Protein AF-A0AB74C1R8-F1 (afdb_monomer)

pLDDT: mean 92.1, std 6.88, range [55.34, 98.06]

Solvent-accessible surface area (backbone atoms only — not comparable to full-atom values): 9144 Å² total; per-residue (Å²): 108,68,69,60,53,52,50,53,51,51,53,53,72,72,38,53,78,68,51,37,48,52,53,51,51,53,53,52,53,50,47,66,75,67,50,49,76,67,50,53,52,49,50,62,60,43,54,62,52,47,56,56,51,49,45,51,34,49,76,71,40,47,28,45,52,37,56,71,45,94,60,66,48,74,47,86,89,55,44,71,63,52,51,49,40,30,76,72,59,41,31,41,71,81,48,96,63,21,34,36,54,41,76,51,14,49,51,51,42,32,72,67,41,48,54,49,46,48,46,46,54,74,57,47,39,48,21,60,70,29,44,66,58,48,37,61,77,54,71,65,59,83,79,86,49,80,61,59,48,33,51,26,69,54,65,75,43,80,60,43,98,86,112

Radius of gyration: 19.89 Å; Cα contacts (8 Å, |Δi|>4): 136; chains: 1; bounding box: 48×43×55 Å

Nearest PDB structures (foldseek):
  6inw-assembly1_A  TM=9.438E-01  e=1.416E-11  Aspergillus flavus NRRL3357
  6ix3-assembly1_B-2  TM=9.450E-01  e=3.621E-11  Aspergillus flavus NRRL3357
  6ix3-assembly1_A  TM=9.435E-01  e=7.323E-11  Aspergillus flavus NRRL3357
  6ix7-assembly1_A  TM=9.437E-01  e=1.317E-10  Aspergillus flavus NRRL3357
  5w7r-assembly1_A-2  TM=7.983E-01  e=9.043E-05  Penicillium oxalicum

Organism: Aspergillus flavus (NCBI:txid5059)

Sequence (163 aa):
MESIIAQAQSLAGEADGADQAKIRDALRQLLLELEMPKDMLMGIFNGHLQIAAVRLGIESGLFRSLSQSETPLQVDQIAQKIRYLASDGLITEADHGKFTANRATHTLASQMAEAFICHAFDNCGPAIQEFPSFFAETHYQEITSNTNTPFQEAFSTDLTCFA

Structure (mmCIF, N/CA/C/O backbone):
data_AF-A0AB74C1R8-F1
#
_entry.id   AF-A0AB74C1R8-F1
#
loop_
_atom_site.group_PDB
_atom_site.id
_atom_site.type_symbol
_atom_site.label_atom_id
_atom_site.label_alt_id
_atom_site.label_comp_id
_atom_site.label_asym_id
_atom_site.label_entity_id
_atom_site.label_seq_id
_atom_site.pdbx_PDB_ins_code
_atom_site.Cartn_x
_atom_site.Cartn_y
_atom_site.Cartn_z
_atom_site.occupancy
_atom_site.B_iso_or_equiv
_atom_site.auth_seq_id
_atom_site.auth_comp_id
_atom_site.auth_asym_id
_atom_site.auth_atom_id
_atom_site.pdbx_PDB_model_num
ATOM 1 N N . MET A 1 1 ? 2.416 6.722 28.476 1.00 83.44 1 MET A N 1
ATOM 2 C CA . MET A 1 1 ? 2.155 6.356 27.069 1.00 83.44 1 MET A CA 1
ATOM 3 C C . MET A 1 1 ? 0.837 6.944 26.588 1.00 83.44 1 MET A C 1
ATOM 5 O O . MET A 1 1 ? 0.862 7.756 25.677 1.00 83.44 1 MET A O 1
ATOM 9 N N . GLU A 1 2 ? -0.283 6.657 27.258 1.00 89.75 2 GLU A N 1
ATOM 10 C CA . GLU A 1 2 ? -1.606 7.203 26.894 1.00 89.75 2 GLU A CA 1
ATOM 11 C C . GLU A 1 2 ? -1.648 8.735 26.785 1.00 89.75 2 GLU A C 1
ATOM 13 O O . GLU A 1 2 ? -2.206 9.258 25.831 1.00 89.75 2 GLU A O 1
ATOM 18 N N . SER A 1 3 ? -0.976 9.458 27.691 1.00 94.38 3 SER A N 1
ATOM 19 C CA . SER A 1 3 ? -0.881 10.927 27.620 1.00 94.38 3 SER A CA 1
ATOM 20 C C . SER A 1 3 ? -0.217 11.436 26.329 1.00 94.38 3 SER A C 1
ATOM 22 O O . SER A 1 3 ? -0.664 12.428 25.765 1.00 94.38 3 SER A O 1
ATOM 24 N N . ILE A 1 4 ? 0.805 10.738 25.816 1.00 91.38 4 ILE A N 1
ATOM 25 C CA . ILE A 1 4 ? 1.489 11.117 24.567 1.00 91.38 4 ILE A CA 1
ATOM 26 C C . ILE A 1 4 ? 0.573 10.852 23.367 1.00 91.38 4 ILE A C 1
ATOM 28 O O . ILE A 1 4 ? 0.453 11.698 22.485 1.00 91.38 4 ILE A O 1
ATOM 32 N N . ILE A 1 5 ? -0.115 9.705 23.362 1.00 91.25 5 ILE A N 1
ATOM 33 C CA . ILE A 1 5 ? -1.073 9.344 22.308 1.00 91.25 5 ILE A CA 1
ATOM 34 C C . ILE A 1 5 ? -2.221 10.360 22.262 1.00 91.25 5 ILE A C 1
ATOM 36 O O . ILE A 1 5 ? -2.539 10.868 21.190 1.00 91.25 5 ILE A O 1
ATOM 40 N N . ALA A 1 6 ? -2.797 10.704 23.416 1.00 92.62 6 ALA A N 1
ATOM 41 C CA . ALA A 1 6 ? -3.882 11.676 23.510 1.00 92.62 6 ALA A CA 1
ATOM 42 C C . ALA A 1 6 ? -3.454 13.069 23.018 1.00 92.62 6 ALA A C 1
ATOM 44 O O . ALA A 1 6 ? -4.192 13.718 22.280 1.00 92.62 6 ALA A O 1
ATOM 45 N N . GLN A 1 7 ? -2.240 13.510 23.363 1.00 92.50 7 GLN A N 1
ATOM 46 C CA . GLN A 1 7 ? -1.695 14.780 22.874 1.00 92.50 7 GLN A CA 1
ATOM 47 C C . GLN A 1 7 ? -1.499 14.772 21.354 1.00 92.50 7 GLN A C 1
ATOM 49 O O . GLN A 1 7 ? -1.919 15.712 20.682 1.00 92.50 7 GLN A O 1
ATOM 54 N N . ALA A 1 8 ? -0.925 13.703 20.795 1.00 90.81 8 ALA A N 1
ATOM 55 C CA . ALA A 1 8 ? -0.747 13.573 19.349 1.00 90.81 8 ALA A CA 1
ATOM 56 C C . ALA A 1 8 ? -2.091 13.565 18.600 1.00 90.81 8 ALA A C 1
ATOM 58 O O . ALA A 1 8 ? -2.223 14.203 17.557 1.00 90.81 8 ALA A O 1
ATOM 59 N N . GLN A 1 9 ? -3.104 12.886 19.149 1.00 91.25 9 GLN A N 1
ATOM 60 C CA . GLN A 1 9 ? -4.462 12.875 18.599 1.00 91.25 9 GLN A CA 1
ATOM 61 C C . GLN A 1 9 ? -5.117 14.260 18.649 1.00 91.25 9 GLN A C 1
ATOM 63 O O . GLN A 1 9 ? -5.721 14.669 17.659 1.00 91.25 9 GLN A O 1
ATOM 68 N N . SER A 1 10 ? -4.966 14.993 19.757 1.00 93.12 10 SER A N 1
ATOM 69 C CA . SER A 1 10 ? -5.485 16.361 19.899 1.00 93.12 10 SER A CA 1
ATOM 70 C C . SER A 1 10 ? -4.858 17.301 18.869 1.00 93.12 10 SER A C 1
ATOM 72 O O . SER A 1 10 ? -5.576 17.968 18.131 1.00 93.12 10 SER A O 1
ATOM 74 N N . LEU A 1 11 ? -3.525 17.286 18.752 1.00 92.75 11 LEU A N 1
ATOM 75 C CA . LEU A 1 11 ? -2.794 18.103 17.779 1.00 92.75 11 LEU A CA 1
ATOM 76 C C . LEU A 1 11 ? -3.209 17.781 16.340 1.00 92.75 11 LEU A C 1
ATOM 78 O O . LEU A 1 11 ? -3.409 18.685 15.536 1.00 92.75 11 LEU A O 1
ATOM 82 N N . ALA A 1 12 ? -3.381 16.498 16.009 1.00 90.69 12 ALA A N 1
ATOM 83 C CA . ALA A 1 12 ? -3.825 16.090 14.680 1.00 90.69 12 ALA A CA 1
ATOM 84 C C . ALA A 1 12 ? -5.275 16.511 14.373 1.00 90.69 12 ALA A C 1
ATOM 86 O O . ALA A 1 12 ? -5.593 16.770 13.213 1.00 90.69 12 ALA A O 1
ATOM 87 N N . GLY A 1 13 ? -6.145 16.567 15.388 1.00 89.94 13 GLY A N 1
ATOM 88 C CA . GLY A 1 13 ? -7.544 16.981 15.248 1.00 89.94 13 GLY A CA 1
ATOM 89 C C . GLY A 1 13 ? -7.728 18.481 15.004 1.00 89.94 13 GLY A C 1
ATOM 90 O O . GLY A 1 13 ? -8.693 18.871 14.353 1.00 89.94 13 GLY A O 1
ATOM 91 N N . GLU A 1 14 ? -6.801 19.305 15.491 1.00 91.94 14 GLU A N 1
ATOM 92 C CA . GLU A 1 14 ? -6.821 20.769 15.340 1.00 91.94 14 GLU A CA 1
ATOM 93 C C . GLU A 1 14 ? -5.999 21.268 14.138 1.00 91.94 14 GLU A C 1
ATOM 95 O O . GLU A 1 14 ? -6.158 22.409 13.707 1.00 91.94 14 GLU A O 1
ATOM 100 N N . ALA A 1 15 ? -5.122 20.421 13.593 1.00 91.50 15 ALA A N 1
ATOM 101 C CA . ALA A 1 15 ? -4.204 20.775 12.520 1.00 91.50 15 ALA A CA 1
ATOM 102 C C . ALA A 1 15 ? -4.891 20.952 11.155 1.00 91.50 15 ALA A C 1
ATOM 104 O O . ALA A 1 15 ? -5.760 20.168 10.756 1.00 91.50 15 ALA A O 1
ATOM 105 N N . ASP A 1 16 ? -4.412 21.937 10.391 1.00 93.12 16 ASP A N 1
ATOM 106 C CA . ASP A 1 16 ? -4.720 22.071 8.969 1.00 93.12 16 ASP A CA 1
ATOM 107 C C . ASP A 1 16 ? -3.965 21.026 8.118 1.00 93.12 16 ASP A C 1
ATOM 109 O O . ASP A 1 16 ? -3.221 20.186 8.626 1.00 93.12 16 ASP A O 1
ATOM 113 N N . GLY A 1 17 ? -4.144 21.053 6.794 1.00 89.31 17 GLY A N 1
ATOM 114 C CA . GLY A 1 17 ? -3.503 20.074 5.909 1.00 89.31 17 GLY A CA 1
ATOM 115 C C . GLY A 1 17 ? -1.967 20.084 5.958 1.00 89.31 17 GLY A C 1
ATOM 116 O O . GLY A 1 17 ? -1.349 19.023 5.839 1.00 89.31 17 GLY A O 1
ATOM 117 N N . ALA A 1 18 ? -1.345 21.251 6.151 1.00 91.94 18 ALA A N 1
ATOM 118 C CA . ALA A 1 18 ? 0.109 21.374 6.215 1.00 91.94 18 ALA A CA 1
ATOM 119 C C . ALA A 1 18 ? 0.644 20.884 7.566 1.00 91.94 18 ALA A C 1
ATOM 121 O O . ALA A 1 18 ? 1.634 20.149 7.613 1.00 91.94 18 ALA A O 1
ATOM 122 N N . ASP A 1 19 ? -0.027 21.230 8.659 1.00 92.38 19 ASP A N 1
ATOM 123 C CA . ASP A 1 19 ? 0.360 20.790 9.997 1.00 92.38 19 ASP A CA 1
ATOM 124 C C . ASP A 1 19 ? 0.091 19.294 10.206 1.00 92.38 19 ASP A C 1
ATOM 126 O O . ASP A 1 19 ? 0.921 18.599 10.796 1.00 92.38 19 ASP A O 1
ATOM 130 N N . GLN A 1 20 ? -0.973 18.739 9.615 1.00 90.94 20 GLN A N 1
ATOM 131 C CA . GLN A 1 20 ? -1.194 17.289 9.591 1.00 90.94 20 GLN A CA 1
ATOM 132 C C . GLN A 1 20 ? -0.062 16.540 8.879 1.00 90.94 20 GLN A C 1
ATOM 134 O O . GLN A 1 20 ? 0.311 15.444 9.308 1.00 90.94 20 GLN A O 1
ATOM 139 N N . ALA A 1 21 ? 0.492 17.104 7.800 1.00 91.38 21 ALA A N 1
ATOM 140 C CA . ALA A 1 21 ? 1.639 16.513 7.116 1.00 91.38 21 ALA A CA 1
ATOM 141 C C . ALA A 1 21 ? 2.882 16.512 8.020 1.00 91.38 21 ALA A C 1
ATOM 143 O O . ALA A 1 21 ? 3.497 15.461 8.193 1.00 91.38 21 ALA A O 1
ATOM 144 N N . LYS A 1 22 ? 3.178 17.635 8.690 1.00 94.25 22 LYS A N 1
ATOM 145 C CA . LYS A 1 22 ? 4.299 17.731 9.645 1.00 94.25 22 LYS A CA 1
ATOM 146 C C . LYS A 1 22 ? 4.175 16.729 10.790 1.00 94.25 22 LYS A C 1
ATOM 148 O O . LYS A 1 22 ? 5.151 16.062 11.121 1.00 94.25 22 LYS A O 1
ATOM 153 N N . ILE A 1 23 ? 2.983 16.601 11.379 1.00 93.38 23 ILE A N 1
ATOM 154 C CA . ILE A 1 23 ? 2.727 15.633 12.456 1.00 93.38 23 ILE A CA 1
ATOM 155 C C . ILE A 1 23 ? 2.986 14.211 11.953 1.00 93.38 23 ILE A C 1
ATOM 157 O O . ILE A 1 23 ? 3.661 13.431 12.622 1.00 93.38 23 ILE A O 1
ATOM 161 N N . ARG A 1 24 ? 2.492 13.869 10.759 1.00 92.62 24 ARG A N 1
ATOM 162 C CA . ARG A 1 24 ? 2.698 12.542 10.165 1.00 92.62 24 ARG A CA 1
ATOM 163 C C . ARG A 1 24 ? 4.176 12.238 9.939 1.00 92.62 24 ARG A C 1
ATOM 165 O O . ARG A 1 24 ? 4.609 11.130 10.242 1.00 92.62 24 ARG A O 1
ATOM 172 N N . ASP A 1 25 ? 4.933 13.197 9.423 1.00 94.50 25 ASP A N 1
ATOM 173 C CA . ASP A 1 25 ? 6.356 13.009 9.145 1.00 94.50 25 ASP A CA 1
ATOM 174 C C . ASP A 1 25 ? 7.172 12.891 10.438 1.00 94.50 25 ASP A C 1
ATOM 176 O O . ASP A 1 25 ? 8.011 11.998 10.545 1.00 94.50 25 ASP A O 1
ATOM 180 N N . ALA A 1 26 ? 6.853 13.687 11.464 1.00 94.44 26 ALA A N 1
ATOM 181 C CA . ALA A 1 26 ? 7.466 13.558 12.785 1.00 94.44 26 ALA A CA 1
ATOM 182 C C . ALA A 1 26 ? 7.189 12.186 13.425 1.00 94.44 26 ALA A C 1
ATOM 184 O O . ALA A 1 26 ? 8.097 11.566 13.974 1.00 94.44 26 ALA A O 1
ATOM 185 N N . LEU A 1 27 ? 5.956 11.674 13.320 1.00 93.75 27 LEU A N 1
ATOM 186 C CA . LEU A 1 27 ? 5.603 10.346 13.833 1.00 93.75 27 LEU A CA 1
ATOM 187 C C . LEU A 1 27 ? 6.316 9.218 13.078 1.00 93.75 27 LEU A C 1
ATOM 189 O O . LEU A 1 27 ? 6.735 8.247 13.701 1.00 93.75 27 LEU A O 1
ATOM 193 N N . ARG A 1 28 ? 6.485 9.341 11.755 1.00 92.38 28 ARG A N 1
ATOM 194 C CA . ARG A 1 28 ? 7.263 8.377 10.958 1.00 92.38 28 ARG A CA 1
ATOM 195 C C . ARG A 1 28 ? 8.733 8.373 11.354 1.00 92.38 28 ARG A C 1
ATOM 197 O O . ARG A 1 28 ? 9.307 7.304 11.512 1.00 92.38 28 ARG A O 1
ATOM 204 N N . GLN A 1 29 ? 9.324 9.550 11.535 1.00 93.81 29 GLN A N 1
ATOM 205 C CA . GLN A 1 29 ? 10.715 9.665 11.961 1.00 93.81 29 GLN A CA 1
ATOM 206 C C . GLN A 1 29 ? 10.919 9.061 13.356 1.00 93.81 29 GLN A C 1
ATOM 208 O O . GLN A 1 29 ? 11.843 8.280 13.558 1.00 93.81 29 GLN A O 1
ATOM 213 N N . LEU A 1 30 ? 10.009 9.350 14.291 1.00 93.62 30 LEU A N 1
ATOM 214 C CA . LEU A 1 30 ? 10.042 8.758 15.625 1.00 93.62 30 LEU A CA 1
ATOM 215 C C . LEU A 1 30 ? 9.892 7.231 15.576 1.00 93.62 30 LEU A C 1
ATOM 217 O O . LEU A 1 30 ? 10.564 6.535 16.327 1.00 93.62 30 LEU A O 1
ATOM 221 N N . LEU A 1 31 ? 9.041 6.695 14.694 1.00 90.56 31 LEU A N 1
ATOM 222 C CA . LEU A 1 31 ? 8.918 5.248 14.511 1.00 90.56 31 LEU A CA 1
ATOM 223 C C . LEU A 1 31 ? 10.256 4.626 14.082 1.00 90.56 31 LEU A C 1
ATOM 225 O O . LEU A 1 31 ? 10.681 3.651 14.693 1.00 90.56 31 LEU A O 1
ATOM 229 N N . LEU A 1 32 ? 10.956 5.228 13.115 1.00 88.94 32 LEU A N 1
ATOM 230 C CA . LEU A 1 32 ? 12.275 4.756 12.668 1.00 88.94 32 LEU A CA 1
ATOM 231 C C . LEU A 1 32 ? 13.331 4.785 13.784 1.00 88.94 32 LEU A C 1
ATOM 233 O O . LEU A 1 32 ? 14.200 3.921 13.829 1.00 88.94 32 LEU A O 1
ATOM 237 N N . GLU A 1 33 ? 13.268 5.767 14.685 1.00 92.25 33 GLU A N 1
ATOM 238 C CA . GLU A 1 33 ? 14.179 5.870 15.836 1.00 92.25 33 GLU A CA 1
ATOM 239 C C . GLU A 1 33 ? 13.900 4.822 16.922 1.00 92.25 33 GLU A C 1
ATOM 241 O O . GLU A 1 33 ? 14.790 4.491 17.708 1.00 92.25 33 GLU A O 1
ATOM 246 N N . LEU A 1 34 ? 12.667 4.314 16.982 1.00 91.88 34 LEU A N 1
ATOM 247 C CA . LEU A 1 34 ? 12.214 3.354 17.988 1.00 91.88 34 LEU A CA 1
ATOM 248 C C . LEU A 1 34 ? 12.224 1.903 17.493 1.00 91.88 34 LEU A C 1
ATOM 250 O O . LEU A 1 34 ? 12.252 0.988 18.318 1.00 91.88 34 LEU A O 1
ATOM 254 N N . GLU A 1 35 ? 12.165 1.677 16.180 1.00 92.12 35 GLU A N 1
ATOM 255 C CA . GLU A 1 35 ? 12.138 0.339 15.596 1.00 92.12 35 GLU A CA 1
ATOM 256 C C . GLU A 1 35 ? 13.447 -0.416 15.841 1.00 92.12 35 GLU A C 1
ATOM 258 O O . GLU A 1 35 ? 14.556 0.076 15.621 1.00 92.12 35 GLU A O 1
ATOM 263 N N . MET A 1 36 ? 13.323 -1.679 16.251 1.00 94.31 36 MET A N 1
ATOM 264 C CA . MET A 1 36 ? 14.471 -2.575 16.276 1.00 94.31 36 MET A CA 1
ATOM 265 C C . MET A 1 36 ? 14.860 -2.933 14.833 1.00 94.31 36 MET A C 1
ATOM 267 O O . MET A 1 36 ? 13.991 -3.013 13.966 1.00 94.31 36 MET A O 1
ATOM 271 N N . PRO A 1 37 ? 16.131 -3.272 14.543 1.00 92.25 37 PRO A N 1
ATOM 272 C CA . PRO A 1 37 ? 16.539 -3.641 13.183 1.00 92.25 37 PRO A CA 1
ATOM 273 C C . PRO A 1 37 ? 15.721 -4.792 12.576 1.00 92.25 37 PRO A C 1
ATOM 275 O O . PRO A 1 37 ? 15.437 -4.803 11.382 1.00 92.25 37 PRO A O 1
ATOM 278 N N . LYS A 1 38 ? 15.315 -5.763 13.404 1.00 91.62 38 LYS A N 1
ATOM 279 C CA . LYS A 1 38 ? 14.421 -6.853 12.991 1.00 91.62 38 LYS A CA 1
ATOM 280 C C . LYS A 1 38 ? 13.019 -6.336 12.638 1.00 91.62 38 LYS A C 1
ATOM 282 O O . LYS A 1 38 ? 12.458 -6.788 11.646 1.00 91.62 38 LYS A O 1
ATOM 287 N N . ASP A 1 39 ? 12.530 -5.392 13.440 1.00 90.00 39 ASP A N 1
ATOM 288 C CA . ASP A 1 39 ? 11.359 -4.525 13.245 1.00 90.00 39 ASP A CA 1
ATOM 289 C C . ASP A 1 39 ? 11.207 -4.092 11.788 1.00 90.00 39 ASP A C 1
ATOM 291 O O . ASP A 1 39 ? 10.355 -4.538 11.015 1.00 90.00 39 ASP A O 1
ATOM 295 N N . MET A 1 40 ? 12.196 -3.285 11.420 1.00 90.06 40 MET A N 1
ATOM 296 C CA . MET A 1 40 ? 12.352 -2.661 10.118 1.00 90.06 40 MET A CA 1
ATOM 297 C C . MET A 1 40 ? 12.429 -3.689 8.979 1.00 90.06 40 MET A C 1
ATOM 299 O O . MET A 1 40 ? 11.743 -3.552 7.966 1.00 90.06 40 MET A O 1
ATOM 303 N N . LEU A 1 41 ? 13.240 -4.745 9.127 1.00 90.94 41 LEU A N 1
ATOM 304 C CA . LEU A 1 41 ? 13.380 -5.779 8.092 1.00 90.94 41 LEU A CA 1
ATOM 305 C C . LEU A 1 41 ? 12.069 -6.535 7.849 1.00 90.94 41 LEU A C 1
ATOM 307 O O . LEU A 1 41 ? 11.721 -6.814 6.699 1.00 90.94 41 LEU A O 1
ATOM 311 N N . MET A 1 42 ? 11.330 -6.843 8.916 1.00 89.19 42 MET A N 1
ATOM 312 C CA . MET A 1 42 ? 10.010 -7.455 8.798 1.00 89.19 42 MET A CA 1
ATOM 313 C C . MET A 1 42 ? 9.009 -6.505 8.143 1.00 89.19 42 MET A C 1
ATOM 315 O O . MET A 1 42 ? 8.202 -6.969 7.343 1.00 89.19 42 MET A O 1
ATOM 319 N N . GLY A 1 43 ? 9.088 -5.200 8.414 1.00 88.88 43 GLY A N 1
ATOM 320 C CA . GLY A 1 43 ? 8.289 -4.181 7.729 1.00 88.88 43 GLY A CA 1
ATOM 321 C C . GLY A 1 43 ? 8.513 -4.176 6.213 1.00 88.88 43 GLY A C 1
ATOM 322 O O . GLY A 1 43 ? 7.549 -4.237 5.450 1.00 88.88 43 GLY A O 1
ATOM 323 N N . ILE A 1 44 ? 9.775 -4.195 5.767 1.00 89.75 44 ILE A N 1
ATOM 324 C CA . ILE A 1 44 ? 10.129 -4.262 4.336 1.00 89.75 44 ILE A CA 1
ATOM 325 C C . ILE A 1 44 ? 9.573 -5.541 3.698 1.00 89.75 44 ILE A C 1
ATOM 327 O O . ILE A 1 44 ? 8.913 -5.480 2.662 1.00 89.75 44 ILE A O 1
ATOM 331 N N . PHE A 1 45 ? 9.797 -6.696 4.331 1.00 87.25 45 PHE A N 1
ATOM 332 C CA . PHE A 1 45 ? 9.286 -7.979 3.846 1.00 87.25 45 PHE A CA 1
ATOM 333 C C . PHE A 1 45 ? 7.750 -7.997 3.768 1.00 87.25 45 PHE A C 1
ATOM 335 O O . PHE A 1 45 ? 7.171 -8.420 2.764 1.00 87.25 45 PHE A O 1
ATOM 342 N N . ASN A 1 46 ? 7.083 -7.496 4.809 1.00 89.12 46 ASN A N 1
ATOM 343 C CA . ASN A 1 46 ? 5.628 -7.463 4.889 1.00 89.12 46 ASN A CA 1
ATOM 344 C C . ASN A 1 46 ? 5.001 -6.493 3.886 1.00 89.12 46 ASN A C 1
ATOM 346 O O . ASN A 1 46 ? 3.861 -6.722 3.499 1.00 89.12 46 ASN A O 1
ATOM 350 N N . GLY A 1 47 ? 5.712 -5.464 3.414 1.00 89.25 47 GLY A N 1
ATOM 351 C CA . GLY A 1 47 ? 5.176 -4.517 2.430 1.00 89.25 47 GLY A CA 1
ATOM 352 C C . GLY A 1 47 ? 4.658 -5.196 1.155 1.00 89.25 47 GLY A C 1
ATOM 353 O O . GLY A 1 47 ? 3.569 -4.875 0.678 1.00 89.25 47 GLY A O 1
ATOM 354 N N . HIS A 1 48 ? 5.379 -6.199 0.642 1.00 84.38 48 HIS A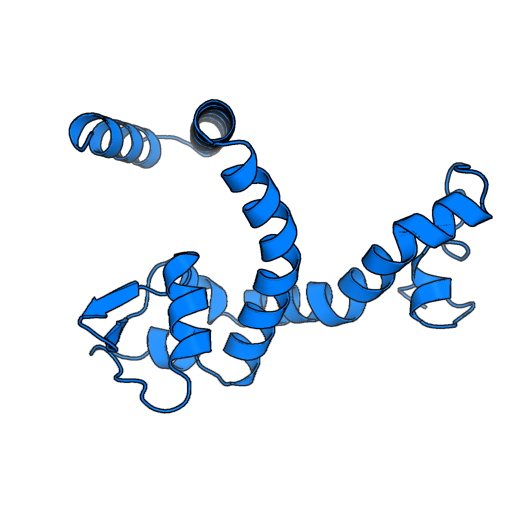 N 1
ATOM 355 C CA . HIS A 1 48 ? 4.938 -6.973 -0.528 1.00 84.38 48 HIS A CA 1
ATOM 356 C C . HIS A 1 48 ? 3.718 -7.846 -0.202 1.00 84.38 48 HIS A C 1
ATOM 358 O O . HIS A 1 48 ? 2.753 -7.904 -0.968 1.00 84.38 48 HIS A O 1
ATOM 364 N N . LEU A 1 49 ? 3.744 -8.510 0.958 1.00 90.69 49 LEU A N 1
ATOM 365 C CA . LEU A 1 49 ? 2.656 -9.372 1.415 1.00 90.69 49 LEU A CA 1
ATOM 366 C C . LEU A 1 49 ? 1.367 -8.578 1.671 1.00 90.69 49 LEU A C 1
ATOM 368 O O . LEU A 1 49 ? 0.275 -9.073 1.386 1.00 90.69 49 LEU A O 1
ATOM 372 N N . GLN A 1 50 ? 1.487 -7.341 2.151 1.00 93.50 50 GLN A N 1
ATOM 373 C CA . GLN A 1 50 ? 0.360 -6.487 2.494 1.00 93.50 50 GLN A CA 1
ATOM 374 C C . GLN A 1 50 ? -0.481 -6.151 1.262 1.00 93.50 50 GLN A C 1
ATOM 376 O O . GLN A 1 50 ? -1.700 -6.312 1.312 1.00 93.50 50 GLN A O 1
ATOM 381 N N . ILE A 1 51 ? 0.134 -5.769 0.133 1.00 94.44 51 ILE A N 1
ATOM 382 C CA . ILE A 1 51 ? -0.619 -5.503 -1.107 1.00 94.44 51 ILE A CA 1
ATOM 383 C C . ILE A 1 51 ? -1.366 -6.761 -1.564 1.00 94.44 51 ILE A C 1
ATOM 385 O O . ILE A 1 51 ? -2.554 -6.681 -1.877 1.00 94.44 51 ILE A O 1
ATOM 389 N N . ALA A 1 52 ? -0.716 -7.928 -1.547 1.00 93.62 52 ALA A N 1
ATOM 390 C CA . ALA A 1 52 ? -1.352 -9.190 -1.930 1.00 93.62 52 ALA A CA 1
ATOM 391 C C . ALA A 1 52 ? -2.529 -9.554 -1.002 1.00 93.62 52 ALA A C 1
ATOM 393 O O . ALA A 1 52 ? -3.595 -9.971 -1.462 1.00 93.62 52 ALA A O 1
ATOM 394 N N . ALA A 1 53 ? -2.367 -9.363 0.310 1.00 93.69 53 ALA A N 1
ATOM 395 C CA . ALA A 1 53 ? -3.417 -9.622 1.289 1.00 93.69 53 ALA A CA 1
ATOM 396 C C . ALA A 1 53 ? -4.602 -8.658 1.138 1.00 93.69 53 ALA A C 1
ATOM 398 O O . ALA A 1 53 ? -5.753 -9.087 1.236 1.00 93.69 53 ALA A O 1
ATOM 399 N N . VAL A 1 54 ? -4.339 -7.376 0.866 1.00 95.38 54 VAL A N 1
ATOM 400 C CA . VAL A 1 54 ? -5.382 -6.380 0.590 1.00 95.38 54 VAL A CA 1
ATOM 401 C C . VAL A 1 54 ? -6.109 -6.717 -0.707 1.00 95.38 54 VAL A C 1
ATOM 403 O O . VAL A 1 54 ? -7.337 -6.742 -0.708 1.00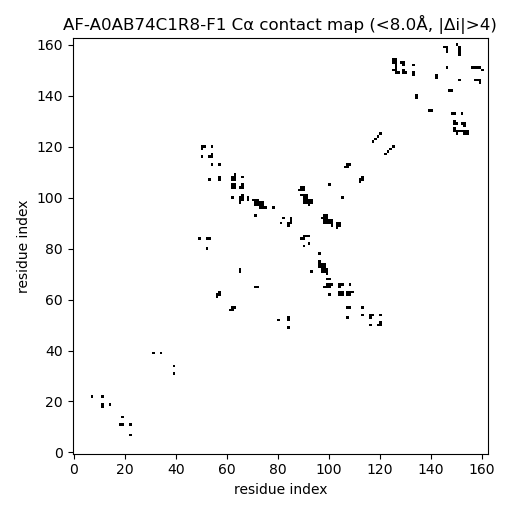 95.38 54 VAL A O 1
ATOM 406 N N . ARG A 1 55 ? -5.393 -7.050 -1.786 1.00 95.25 55 ARG A N 1
ATOM 407 C CA . ARG A 1 55 ? -6.008 -7.472 -3.053 1.00 95.25 55 ARG A CA 1
ATOM 408 C C . ARG A 1 55 ? -6.964 -8.644 -2.839 1.00 95.25 55 ARG A C 1
ATOM 410 O O . ARG A 1 55 ? -8.128 -8.565 -3.220 1.00 95.25 55 ARG A O 1
ATOM 417 N N . LEU A 1 56 ? -6.514 -9.675 -2.130 1.00 93.00 56 LEU A N 1
ATOM 418 C CA . LEU A 1 56 ? -7.351 -10.820 -1.788 1.00 93.00 56 LEU A CA 1
ATOM 419 C C . LEU A 1 56 ? -8.551 -10.439 -0.898 1.00 93.00 56 LEU A C 1
ATOM 421 O O . LEU A 1 56 ? -9.651 -10.972 -1.063 1.00 93.00 56 LEU A O 1
ATOM 425 N N . GLY A 1 57 ? -8.363 -9.533 0.064 1.00 92.62 57 GLY A N 1
ATOM 426 C CA . GLY A 1 57 ? -9.444 -9.018 0.908 1.00 92.62 57 GLY A CA 1
ATOM 427 C C . GLY A 1 57 ? -10.515 -8.271 0.106 1.00 92.62 57 GLY A C 1
ATOM 428 O O . GLY A 1 57 ? -11.704 -8.383 0.406 1.00 92.62 57 GLY A O 1
ATOM 429 N N . ILE A 1 58 ? -10.115 -7.557 -0.945 1.00 94.38 58 ILE A N 1
ATOM 430 C CA . ILE A 1 58 ? -11.029 -6.884 -1.873 1.00 94.38 58 ILE A CA 1
ATOM 431 C C . ILE A 1 58 ? -11.772 -7.915 -2.732 1.00 94.38 58 ILE A C 1
ATOM 433 O O . ILE A 1 58 ? -13.002 -7.912 -2.738 1.00 94.38 58 ILE A O 1
ATOM 437 N N . GLU A 1 59 ? -11.060 -8.849 -3.369 1.00 92.81 59 GLU A N 1
ATOM 438 C CA . GLU A 1 59 ? -11.652 -9.885 -4.237 1.00 92.81 59 GLU A CA 1
ATOM 439 C C . GLU A 1 59 ? -12.630 -10.805 -3.500 1.00 92.81 59 GLU A C 1
ATOM 441 O O . GLU A 1 59 ? -13.668 -11.187 -4.036 1.00 92.81 59 GLU A O 1
ATOM 446 N N . SER A 1 60 ? -12.325 -11.141 -2.247 1.00 91.44 60 SER A N 1
ATOM 447 C CA . SER A 1 60 ? -13.218 -11.942 -1.401 1.00 91.44 60 SER A CA 1
ATOM 448 C C . SER A 1 60 ? -14.425 -11.161 -0.867 1.00 91.44 60 SER A C 1
ATOM 450 O O . SER A 1 60 ? -15.303 -11.754 -0.242 1.00 91.44 60 SER A O 1
ATOM 452 N N . GLY A 1 61 ? -14.481 -9.841 -1.071 1.00 91.62 61 GLY A N 1
ATOM 453 C CA . GLY A 1 61 ? -15.531 -8.975 -0.532 1.00 91.62 61 GLY A CA 1
ATOM 454 C C . GLY A 1 61 ? -15.434 -8.743 0.980 1.00 91.62 61 GLY A C 1
ATOM 455 O O . GLY A 1 61 ? -16.393 -8.252 1.583 1.00 91.62 61 GLY A O 1
ATOM 456 N N . LEU A 1 62 ? -14.298 -9.070 1.608 1.00 92.31 62 LEU A N 1
ATOM 457 C CA . LEU A 1 62 ? -14.098 -9.002 3.058 1.00 92.31 62 LEU A CA 1
ATOM 458 C C . LEU A 1 62 ? -14.299 -7.584 3.597 1.00 92.31 62 LEU A C 1
ATOM 460 O O . LEU A 1 62 ? -15.096 -7.382 4.513 1.00 92.31 62 LEU A O 1
ATOM 464 N N . PHE A 1 63 ? -13.603 -6.597 3.025 1.00 94.69 63 PHE A N 1
ATOM 465 C CA . PHE A 1 63 ? -13.679 -5.215 3.512 1.00 94.69 63 PHE A CA 1
ATOM 466 C C . PHE A 1 63 ? -15.089 -4.643 3.364 1.00 94.69 63 PHE A C 1
ATOM 468 O O . PHE A 1 63 ? -15.587 -4.001 4.286 1.00 94.69 63 PHE A O 1
ATOM 475 N N . ARG A 1 64 ? -15.771 -4.945 2.249 1.00 94.94 64 ARG A N 1
ATOM 476 C CA . ARG A 1 64 ? -17.165 -4.542 2.024 1.00 94.94 64 ARG A CA 1
ATOM 477 C C . ARG A 1 64 ? -18.094 -5.160 3.069 1.00 94.94 64 ARG A C 1
ATOM 479 O O . ARG A 1 64 ? -18.860 -4.430 3.691 1.00 94.94 64 ARG A O 1
ATOM 486 N N . SER A 1 65 ? -17.960 -6.461 3.315 1.00 93.06 65 SER A N 1
ATOM 487 C CA . SER A 1 65 ? -18.774 -7.195 4.291 1.00 93.06 65 SER A CA 1
ATOM 488 C C . SER A 1 65 ? -18.589 -6.653 5.709 1.00 93.06 65 SER A C 1
ATOM 490 O O . SER A 1 65 ? -19.568 -6.370 6.392 1.00 93.06 65 SER A O 1
ATOM 492 N N . LEU A 1 66 ? -17.341 -6.430 6.134 1.00 93.31 66 LEU A N 1
ATOM 493 C CA . LEU A 1 66 ? -17.047 -5.838 7.441 1.00 93.31 66 LEU A CA 1
ATOM 494 C C . LEU A 1 66 ? -17.568 -4.404 7.550 1.00 93.31 66 LEU A C 1
ATOM 496 O O . LEU A 1 66 ? -18.147 -4.052 8.569 1.00 93.31 66 LEU A O 1
ATOM 500 N N . SER A 1 67 ? -17.402 -3.586 6.505 1.00 95.44 67 SER A N 1
ATOM 501 C CA . SER A 1 67 ? -17.833 -2.180 6.517 1.00 95.44 67 SER A CA 1
ATOM 502 C C . SER A 1 67 ? -19.350 -1.989 6.620 1.00 95.44 67 SER A C 1
ATOM 504 O O . SER A 1 67 ? -19.801 -0.913 6.999 1.00 95.44 67 SER A O 1
ATOM 506 N N . GLN A 1 68 ? -20.125 -3.012 6.254 1.00 95.25 68 GLN A N 1
ATOM 507 C CA . GLN A 1 68 ? -21.589 -3.007 6.285 1.00 95.25 68 GLN A CA 1
ATOM 508 C C . GLN A 1 68 ? -22.156 -3.716 7.521 1.00 95.25 68 GLN A C 1
ATOM 510 O O . GLN A 1 68 ? -23.363 -3.666 7.746 1.00 95.25 68 GLN A O 1
ATOM 515 N N . SER A 1 69 ? -21.312 -4.392 8.304 1.00 93.00 69 SER A N 1
ATOM 516 C CA . SER A 1 69 ? -21.750 -5.140 9.477 1.00 93.00 69 SER A CA 1
ATOM 517 C C . SER A 1 69 ? -21.844 -4.236 10.701 1.00 93.00 69 SER A C 1
ATOM 519 O O . SER A 1 69 ? -20.880 -3.567 11.065 1.00 93.00 69 SER A O 1
ATOM 521 N N . GLU A 1 70 ? -22.988 -4.262 11.383 1.00 90.88 70 GLU A N 1
ATOM 522 C CA . GLU A 1 70 ? -23.172 -3.571 12.668 1.00 90.88 70 GLU A CA 1
ATOM 523 C C . GLU A 1 70 ? -22.604 -4.373 13.850 1.00 90.88 70 GLU A C 1
ATOM 525 O O . GLU A 1 70 ? -22.369 -3.827 14.928 1.00 90.88 70 GLU A O 1
ATOM 530 N N . THR A 1 71 ? -22.372 -5.675 13.659 1.00 88.75 71 THR A N 1
ATOM 531 C CA . THR A 1 71 ? -21.846 -6.581 14.685 1.00 88.75 71 THR A CA 1
ATOM 532 C C . THR A 1 71 ? -20.519 -7.211 14.251 1.00 88.75 71 THR A C 1
ATOM 534 O O . THR A 1 71 ? -20.276 -7.379 13.051 1.00 88.75 71 THR A O 1
ATOM 537 N N . PRO A 1 72 ? -19.634 -7.577 15.199 1.00 87.25 72 PRO A N 1
ATOM 538 C CA . PRO A 1 72 ? -18.399 -8.272 14.860 1.00 87.25 72 PRO A CA 1
ATOM 539 C C . PRO A 1 72 ? -18.669 -9.594 14.135 1.00 87.25 72 PRO A C 1
ATOM 541 O O . PRO A 1 72 ? -19.485 -10.401 14.585 1.00 87.25 72 PRO A O 1
ATOM 544 N N . LEU A 1 73 ? -17.951 -9.835 13.039 1.00 87.38 73 LEU A N 1
ATOM 545 C CA . LEU A 1 73 ? -18.059 -11.070 12.269 1.00 87.38 73 LEU A CA 1
ATOM 546 C C . LEU A 1 73 ? -17.083 -12.110 12.816 1.00 87.38 73 LEU A C 1
ATOM 548 O O . LEU A 1 73 ? -15.885 -11.842 12.942 1.00 8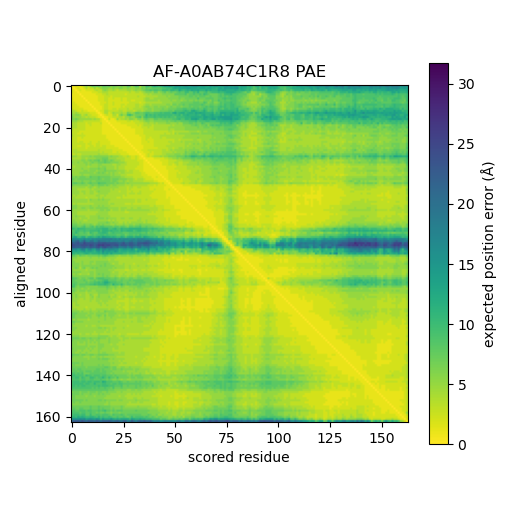7.38 73 LEU A O 1
ATOM 552 N N . GLN A 1 74 ? -17.598 -13.298 13.128 1.00 84.38 74 GLN A N 1
ATOM 553 C CA . GLN A 1 74 ? -16.772 -14.447 13.477 1.00 84.38 74 GLN A CA 1
ATOM 554 C C . GLN A 1 74 ? -16.246 -15.095 12.195 1.00 84.38 74 GLN A C 1
ATOM 556 O O . GLN A 1 74 ? -17.020 -15.344 11.268 1.00 84.38 74 GLN A O 1
ATOM 561 N N . VAL A 1 75 ? -14.938 -15.356 12.124 1.00 74.19 75 VAL A N 1
ATOM 562 C CA . VAL A 1 75 ? -14.342 -15.941 10.917 1.00 74.19 75 VAL A CA 1
ATOM 563 C C . VAL A 1 75 ? -13.533 -17.191 11.226 1.00 74.19 75 VAL A C 1
ATOM 565 O O . VAL A 1 75 ? -12.374 -17.131 11.630 1.00 74.19 75 VAL A O 1
ATOM 568 N N . ASP A 1 76 ? -14.148 -18.336 10.938 1.00 70.69 76 ASP A N 1
ATOM 569 C CA . ASP A 1 76 ? -13.611 -19.653 11.292 1.00 70.69 76 ASP A CA 1
ATOM 570 C C . ASP A 1 76 ? -12.702 -20.233 10.191 1.00 70.69 76 ASP A C 1
ATOM 572 O O . ASP A 1 76 ? -11.756 -20.963 10.474 1.00 70.69 76 ASP A O 1
ATOM 576 N N . GLN A 1 77 ? -12.957 -19.889 8.920 1.00 55.34 77 GLN A N 1
ATOM 577 C CA . GLN A 1 77 ? -12.321 -20.532 7.754 1.00 55.34 77 GLN A CA 1
ATOM 578 C C . GLN A 1 77 ? -11.217 -19.691 7.084 1.00 55.34 77 GLN A C 1
ATOM 580 O O . GLN A 1 77 ? -10.388 -20.232 6.357 1.00 55.34 77 GLN A O 1
ATOM 585 N N . ILE A 1 78 ? -11.157 -18.378 7.351 1.00 61.06 78 ILE A N 1
ATOM 586 C CA . ILE A 1 78 ? -10.165 -17.440 6.770 1.00 61.06 78 ILE A CA 1
ATOM 587 C C . ILE A 1 78 ? -9.267 -16.817 7.865 1.00 61.06 78 ILE A C 1
ATOM 589 O O . ILE A 1 78 ? -8.568 -15.821 7.660 1.00 61.06 78 ILE A O 1
ATOM 593 N N . ALA A 1 79 ? -9.246 -17.435 9.049 1.00 64.56 79 ALA A N 1
ATOM 594 C CA . ALA A 1 79 ? -8.728 -16.849 10.282 1.00 64.56 79 ALA A CA 1
ATOM 595 C C . ALA A 1 79 ? -7.276 -16.344 10.187 1.00 64.56 79 ALA A C 1
ATOM 597 O O . ALA A 1 79 ? -6.945 -15.310 10.756 1.00 64.56 79 ALA A O 1
ATOM 598 N N . GLN A 1 80 ? -6.390 -17.027 9.452 1.00 67.06 80 GLN A N 1
ATOM 599 C CA . GLN A 1 80 ? -4.988 -16.602 9.356 1.00 67.06 80 GLN A CA 1
ATOM 600 C C . GLN A 1 80 ? -4.804 -15.322 8.526 1.00 67.06 80 GLN A C 1
ATOM 602 O O . GLN A 1 80 ? -4.000 -14.473 8.898 1.00 67.06 80 GLN A O 1
ATOM 607 N N . LYS A 1 81 ? -5.582 -15.150 7.451 1.00 72.75 81 LYS A N 1
ATOM 608 C CA . LYS A 1 81 ? -5.500 -13.974 6.568 1.00 72.75 81 LYS A CA 1
ATOM 609 C C . LYS A 1 81 ? -6.088 -12.733 7.238 1.00 72.75 81 LYS A C 1
ATOM 611 O O . LYS A 1 81 ? -5.520 -11.654 7.143 1.00 72.75 81 LYS A O 1
ATOM 616 N N . ILE A 1 82 ? -7.189 -12.896 7.970 1.00 82.00 82 ILE A N 1
ATOM 617 C CA . ILE A 1 82 ? -7.825 -11.784 8.689 1.00 82.00 82 ILE A CA 1
ATOM 618 C C . ILE A 1 82 ? -6.996 -11.364 9.898 1.00 82.00 82 ILE A C 1
ATOM 620 O O . ILE A 1 82 ? -6.854 -10.171 10.137 1.00 82.00 82 ILE A O 1
ATOM 624 N N . ARG A 1 83 ? -6.374 -12.314 10.607 1.00 85.75 83 ARG A N 1
ATOM 625 C CA . ARG A 1 83 ? -5.425 -11.983 11.679 1.00 85.75 83 ARG A CA 1
ATOM 626 C C . ARG A 1 83 ? -4.218 -11.196 11.171 1.00 85.75 83 ARG A C 1
ATOM 628 O O . ARG A 1 83 ? -3.791 -10.278 11.855 1.00 85.75 83 ARG A O 1
ATOM 635 N N . TYR A 1 84 ? -3.709 -11.509 9.977 1.00 90.31 84 TYR A N 1
ATOM 636 C CA . TYR A 1 84 ? -2.658 -10.706 9.347 1.00 90.31 84 TYR A CA 1
ATOM 637 C C . TYR A 1 84 ? -3.137 -9.268 9.079 1.00 90.31 84 TYR A C 1
ATOM 639 O O . TYR A 1 84 ? -2.551 -8.322 9.599 1.00 90.31 84 TYR A O 1
ATOM 647 N N . LEU A 1 85 ? -4.281 -9.100 8.404 1.00 92.44 85 LEU A N 1
ATOM 648 C CA . LEU A 1 85 ? -4.877 -7.777 8.159 1.00 92.44 85 LEU A CA 1
ATOM 649 C C . LEU A 1 85 ? -5.175 -7.002 9.457 1.00 92.44 85 LEU A C 1
ATOM 651 O O . LEU A 1 85 ? -5.062 -5.778 9.483 1.00 92.44 85 LEU A O 1
ATOM 655 N N . ALA A 1 86 ? -5.545 -7.700 10.534 1.00 92.44 86 ALA A N 1
ATOM 656 C CA . ALA A 1 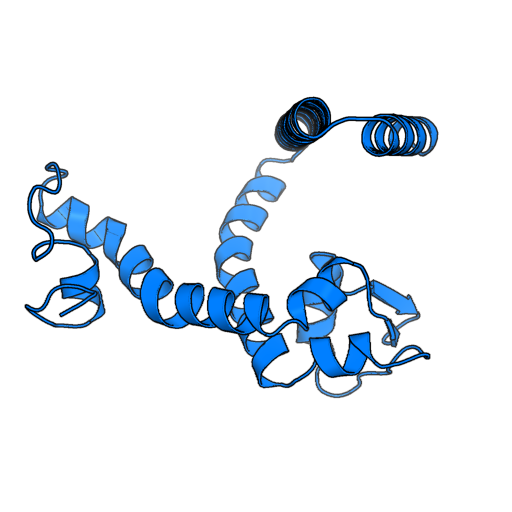86 ? -5.744 -7.102 11.849 1.00 92.44 86 ALA A CA 1
ATOM 657 C C . ALA A 1 86 ? -4.420 -6.671 12.499 1.00 92.44 86 ALA A C 1
ATOM 659 O O . ALA A 1 86 ? -4.354 -5.588 13.076 1.00 92.44 86 ALA A O 1
ATOM 660 N N . SER A 1 87 ? -3.353 -7.467 12.360 1.00 90.31 87 SER A N 1
ATOM 661 C CA . SER A 1 87 ? -2.017 -7.107 12.855 1.00 90.31 87 SER A CA 1
ATOM 662 C C . SER A 1 87 ? -1.421 -5.888 12.146 1.00 90.31 87 SER A C 1
ATOM 664 O O . SER A 1 87 ? -0.711 -5.112 12.776 1.00 90.31 87 SER A O 1
ATOM 666 N N . ASP A 1 88 ? -1.787 -5.667 10.881 1.00 91.06 88 ASP A N 1
ATOM 667 C CA . ASP A 1 88 ? -1.446 -4.461 10.116 1.00 91.06 88 ASP A CA 1
ATOM 668 C C . ASP A 1 88 ? -2.402 -3.278 10.377 1.00 91.06 88 ASP A C 1
ATOM 670 O O . ASP A 1 88 ? -2.281 -2.216 9.764 1.00 91.06 88 ASP A O 1
ATOM 674 N N . GLY A 1 89 ? -3.393 -3.441 11.260 1.00 93.06 89 GLY A N 1
ATOM 675 C CA . GLY A 1 89 ? -4.357 -2.394 11.609 1.00 93.06 89 GLY A CA 1
ATOM 676 C C . GLY A 1 89 ? -5.384 -2.073 10.516 1.00 93.06 89 GLY A C 1
ATOM 677 O O . GLY A 1 89 ? -6.098 -1.072 10.613 1.00 93.06 89 GLY A O 1
ATOM 678 N N . LEU A 1 90 ? -5.506 -2.908 9.481 1.00 95.88 90 LEU A N 1
ATOM 679 C CA . LEU A 1 90 ? -6.457 -2.714 8.378 1.00 95.88 90 LEU A CA 1
ATOM 680 C C . LEU A 1 90 ? -7.887 -3.136 8.748 1.00 95.88 90 LEU A C 1
ATOM 682 O O . LEU A 1 90 ? -8.854 -2.703 8.117 1.00 95.88 90 LEU A O 1
ATOM 686 N N . ILE A 1 91 ? -8.009 -3.979 9.774 1.00 94.75 91 ILE A N 1
ATOM 687 C CA . ILE A 1 91 ? -9.243 -4.466 10.404 1.00 94.75 91 ILE A CA 1
ATOM 688 C C . ILE A 1 91 ? -9.008 -4.475 11.924 1.00 94.75 91 ILE A C 1
ATOM 690 O O . ILE A 1 91 ? -7.866 -4.559 12.368 1.00 94.75 91 ILE A O 1
ATOM 694 N N . THR A 1 92 ? -10.059 -4.395 12.740 1.00 94.75 92 THR A N 1
ATOM 695 C CA . THR A 1 92 ? -9.941 -4.501 14.204 1.00 94.75 92 THR A CA 1
ATOM 696 C C . THR A 1 92 ? -10.409 -5.874 14.691 1.00 94.75 92 THR A C 1
ATOM 698 O O . THR A 1 92 ? -11.528 -6.277 14.385 1.00 94.75 92 THR A O 1
ATOM 701 N N . GLU A 1 93 ? -9.600 -6.581 15.486 1.00 92.81 93 GLU A N 1
ATOM 702 C CA . GLU A 1 93 ? -10.045 -7.753 16.261 1.00 92.81 93 GLU A CA 1
ATOM 703 C C . GLU A 1 93 ? -10.660 -7.269 17.584 1.00 92.81 93 GLU A C 1
ATOM 705 O O . GLU A 1 93 ? -9.956 -6.774 18.460 1.00 92.81 93 GLU A O 1
ATOM 710 N N . ALA A 1 94 ? -11.987 -7.334 17.698 1.00 90.31 94 ALA A N 1
ATOM 711 C CA . ALA A 1 94 ? -12.726 -6.823 18.856 1.00 90.31 94 ALA A CA 1
ATOM 712 C C . ALA A 1 94 ? -12.780 -7.830 20.018 1.00 90.31 94 ALA A C 1
ATOM 714 O O . ALA A 1 94 ? -12.918 -7.442 21.175 1.00 90.31 94 ALA A O 1
ATOM 715 N N . ASP A 1 95 ? -12.709 -9.119 19.694 1.00 88.88 95 ASP A N 1
ATOM 716 C CA . ASP A 1 95 ? -12.690 -10.260 20.611 1.00 88.88 95 ASP A CA 1
ATOM 717 C C . ASP A 1 95 ? -12.068 -11.448 19.855 1.00 88.88 95 ASP A C 1
ATOM 719 O O . ASP A 1 95 ? -11.886 -11.374 18.638 1.00 88.88 95 ASP A O 1
ATOM 723 N N . HIS A 1 96 ? -11.741 -12.539 20.544 1.00 87.62 96 HIS A N 1
ATOM 724 C CA . HIS A 1 96 ? -11.061 -13.690 19.953 1.00 87.62 96 HIS A CA 1
ATOM 725 C C . HIS A 1 96 ? -11.787 -14.205 18.699 1.00 87.62 96 HIS A C 1
ATOM 727 O O . HIS A 1 96 ? -12.890 -14.753 18.782 1.00 87.62 96 HIS A O 1
ATOM 733 N N . GLY A 1 97 ? -11.162 -14.024 17.529 1.00 86.44 97 GLY A N 1
ATOM 734 C CA . GLY A 1 97 ? -11.719 -14.449 16.241 1.00 86.44 97 GLY A CA 1
ATOM 735 C C . GLY A 1 97 ? -12.923 -13.637 15.748 1.00 86.44 97 GLY A C 1
ATOM 736 O O . GLY A 1 97 ? -13.568 -14.051 14.780 1.00 86.44 97 GLY A O 1
ATOM 737 N N . LYS A 1 98 ? -13.230 -12.500 16.385 1.00 89.75 98 LYS A N 1
ATOM 738 C CA . LYS A 1 98 ? -14.320 -11.590 16.016 1.00 89.75 98 LYS A CA 1
ATOM 739 C C . LYS A 1 98 ? -13.764 -10.259 15.539 1.00 89.75 98 LYS A C 1
ATOM 741 O O . LYS A 1 98 ? -13.086 -9.548 16.281 1.00 89.75 98 LYS A O 1
ATOM 746 N N . PHE A 1 99 ? -14.115 -9.891 14.315 1.00 92.69 99 PHE A N 1
ATOM 747 C CA . PHE A 1 99 ? -13.525 -8.744 13.637 1.00 92.69 99 PHE A CA 1
ATOM 748 C C . PHE A 1 99 ? -14.569 -7.682 13.299 1.00 92.69 99 PHE A C 1
ATOM 750 O O . PHE A 1 99 ? -15.707 -8.004 12.960 1.00 92.69 99 PHE A O 1
ATOM 757 N N . THR A 1 100 ? -14.172 -6.415 13.386 1.00 94.12 100 THR A N 1
ATOM 758 C CA . THR A 1 100 ? -15.004 -5.250 13.066 1.00 94.12 100 THR A CA 1
ATOM 759 C C . THR A 1 100 ? -14.267 -4.281 12.145 1.00 94.12 100 THR A C 1
ATOM 761 O O . THR A 1 100 ? -13.031 -4.255 12.098 1.00 94.12 100 THR A O 1
ATOM 764 N N . ALA A 1 101 ? -15.030 -3.487 11.398 1.00 95.31 101 ALA A N 1
ATOM 765 C CA . ALA A 1 101 ? -14.484 -2.464 10.526 1.00 95.31 101 ALA A CA 1
ATOM 766 C C . ALA A 1 101 ? -13.851 -1.314 11.317 1.00 95.31 101 ALA A C 1
ATOM 768 O O . ALA A 1 101 ? -14.320 -0.909 12.380 1.00 95.31 101 ALA A O 1
ATOM 769 N N . ASN A 1 102 ? -12.788 -0.753 10.752 1.00 95.69 102 ASN A N 1
ATOM 770 C CA . ASN A 1 102 ? -12.195 0.500 11.194 1.00 95.69 102 ASN A CA 1
ATOM 771 C C . ASN A 1 102 ? -12.066 1.476 10.012 1.00 95.69 102 ASN A C 1
ATOM 773 O O . ASN A 1 102 ? -12.515 1.199 8.896 1.00 95.69 102 ASN A O 1
ATOM 777 N N . ARG A 1 103 ? -11.433 2.633 10.237 1.00 95.56 103 ARG A N 1
ATOM 778 C CA . ARG A 1 103 ? -11.249 3.648 9.187 1.00 95.56 103 ARG A CA 1
ATOM 779 C C . ARG A 1 103 ? -10.566 3.088 7.931 1.00 95.56 103 ARG A C 1
ATOM 781 O O . ARG A 1 103 ? -10.989 3.418 6.829 1.00 95.56 103 ARG A O 1
ATOM 788 N N . ALA A 1 104 ? -9.541 2.248 8.085 1.00 96.81 104 ALA A N 1
ATOM 789 C CA . ALA A 1 104 ? -8.856 1.625 6.956 1.00 96.81 104 ALA A CA 1
ATOM 790 C C . ALA A 1 104 ? -9.769 0.629 6.230 1.00 96.81 104 ALA A C 1
ATOM 792 O O . ALA A 1 104 ? -9.841 0.668 5.004 1.00 96.81 104 ALA A O 1
ATOM 793 N N . THR A 1 105 ? -10.537 -0.181 6.966 1.00 96.69 105 THR A N 1
ATOM 794 C CA . THR A 1 105 ? -11.540 -1.090 6.386 1.00 96.69 105 THR A CA 1
ATOM 795 C C . THR A 1 105 ? -12.530 -0.343 5.489 1.00 96.69 105 THR A C 1
ATOM 797 O O . THR A 1 105 ? -12.770 -0.767 4.362 1.00 96.69 105 THR A O 1
ATOM 800 N N . HIS A 1 106 ? -13.073 0.791 5.947 1.00 97.56 106 HIS A N 1
ATOM 801 C CA . HIS A 1 106 ? -14.007 1.597 5.152 1.00 97.56 106 HIS A CA 1
ATOM 802 C C . HIS A 1 106 ? -13.354 2.197 3.902 1.00 97.56 106 HIS A C 1
ATOM 804 O O . HIS A 1 106 ? -13.964 2.183 2.833 1.00 97.56 106 HIS A O 1
ATOM 810 N N . THR A 1 107 ? -12.111 2.675 4.002 1.00 97.62 107 THR A N 1
ATOM 811 C CA . THR A 1 107 ? -11.351 3.134 2.829 1.00 97.62 107 THR A CA 1
ATOM 812 C C . THR A 1 107 ? -11.170 2.003 1.816 1.00 97.62 107 THR A C 1
ATOM 814 O O . THR A 1 107 ? -11.449 2.190 0.632 1.00 97.62 107 THR A O 1
ATOM 817 N N . LEU A 1 108 ? -10.757 0.820 2.278 1.00 97.25 108 LEU A N 1
ATOM 818 C CA . LEU A 1 108 ? -10.501 -0.356 1.440 1.00 97.25 108 LEU A CA 1
ATOM 819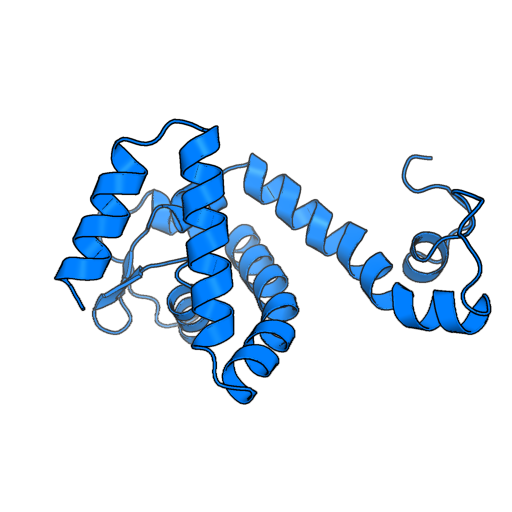 C C . LEU A 1 108 ? -11.776 -0.989 0.863 1.00 97.25 108 LEU A C 1
ATOM 821 O O . LEU A 1 108 ? -11.702 -1.709 -0.125 1.00 97.25 108 LEU A O 1
ATOM 825 N N . ALA A 1 109 ? -12.947 -0.699 1.433 1.00 97.12 109 ALA A N 1
ATOM 826 C CA . ALA A 1 109 ? -14.238 -1.110 0.884 1.00 97.12 109 ALA A CA 1
ATOM 827 C C . ALA A 1 109 ? -14.697 -0.255 -0.317 1.00 97.12 109 ALA A C 1
ATOM 829 O O . ALA A 1 109 ? -15.688 -0.597 -0.970 1.00 97.12 109 ALA A O 1
ATOM 830 N N . SER A 1 110 ? -14.015 0.862 -0.599 1.00 97.25 110 SER A N 1
ATOM 831 C CA . SER A 1 110 ? -14.378 1.777 -1.684 1.00 97.25 110 SER A CA 1
ATOM 832 C C . SER A 1 110 ? -13.940 1.269 -3.062 1.00 97.25 110 SER A C 1
ATOM 834 O O . SER A 1 110 ? -12.893 0.642 -3.212 1.00 97.25 110 SER A O 1
ATOM 836 N 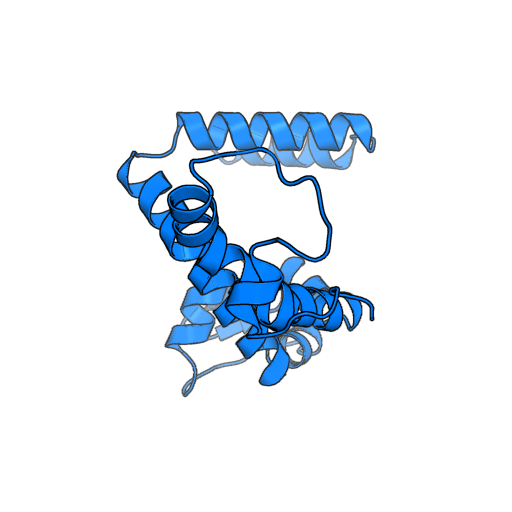N . GLN A 1 111 ? -14.700 1.632 -4.101 1.00 96.25 111 GLN A N 1
ATOM 837 C CA . GLN A 1 111 ? -14.347 1.326 -5.493 1.00 96.25 111 GLN A CA 1
ATOM 838 C C . GLN A 1 111 ? -13.025 1.987 -5.922 1.00 96.25 111 GLN A C 1
ATOM 840 O O . GLN A 1 111 ? -12.296 1.451 -6.751 1.00 96.25 111 GLN A O 1
ATOM 845 N N . MET A 1 112 ? -12.697 3.148 -5.344 1.00 96.69 112 MET A N 1
ATOM 846 C CA . MET A 1 112 ? -11.421 3.820 -5.592 1.00 96.69 112 MET A CA 1
ATOM 847 C C . MET A 1 112 ? -10.245 2.982 -5.080 1.00 96.69 112 MET A C 1
ATOM 849 O O . MET A 1 112 ? -9.260 2.817 -5.797 1.00 96.69 112 MET A O 1
ATOM 853 N N . ALA A 1 113 ? -10.351 2.440 -3.863 1.00 96.31 113 ALA A N 1
ATOM 854 C CA . ALA A 1 113 ? -9.321 1.570 -3.306 1.00 96.31 113 ALA A CA 1
ATOM 855 C C . ALA A 1 113 ? -9.197 0.265 -4.101 1.00 96.31 113 ALA A C 1
ATOM 857 O O . ALA A 1 113 ? -8.082 -0.154 -4.387 1.00 96.31 113 ALA A O 1
ATOM 858 N N . GLU A 1 114 ? -10.321 -0.327 -4.514 1.00 96.44 114 GLU A N 1
ATOM 859 C CA . GLU A 1 114 ? -10.344 -1.486 -5.415 1.00 96.44 114 GLU A CA 1
ATOM 860 C C . GLU A 1 114 ? -9.573 -1.209 -6.709 1.00 96.44 114 GLU A C 1
ATOM 862 O O . GLU A 1 114 ? -8.603 -1.905 -6.995 1.00 96.44 114 GLU A O 1
ATOM 867 N N . ALA A 1 115 ? -9.912 -0.144 -7.438 1.00 96.94 115 ALA A N 1
ATOM 868 C CA . ALA A 1 115 ? -9.218 0.206 -8.676 1.00 96.94 115 ALA A CA 1
ATOM 869 C C . ALA A 1 115 ? -7.714 0.455 -8.460 1.00 96.94 115 ALA A C 1
ATOM 871 O O . ALA A 1 115 ? -6.886 -0.021 -9.239 1.00 96.94 115 ALA A O 1
ATOM 872 N N . PHE A 1 116 ? -7.354 1.170 -7.391 1.00 96.88 116 PHE A N 1
ATOM 873 C CA . PHE A 1 116 ? -5.960 1.481 -7.084 1.00 96.88 116 PHE A CA 1
ATOM 874 C C . PHE A 1 116 ? -5.149 0.233 -6.729 1.00 96.88 116 PHE A C 1
ATOM 876 O O . PHE A 1 116 ? -4.068 0.037 -7.276 1.00 96.88 116 PHE A O 1
ATOM 883 N N . ILE A 1 117 ? -5.657 -0.625 -5.840 1.00 97.06 117 ILE A N 1
ATOM 884 C CA . ILE A 1 117 ? -4.969 -1.860 -5.444 1.00 97.06 117 ILE A CA 1
ATOM 885 C C . ILE A 1 117 ? -4.878 -2.821 -6.625 1.00 97.06 117 ILE A C 1
ATOM 887 O O . ILE A 1 117 ? -3.851 -3.482 -6.779 1.00 97.06 117 ILE A O 1
ATOM 891 N N . CYS A 1 118 ? -5.897 -2.864 -7.489 1.00 95.81 118 CYS A N 1
ATOM 892 C CA . CYS A 1 118 ? -5.817 -3.664 -8.699 1.00 95.81 118 CYS A CA 1
ATOM 893 C C . CYS A 1 118 ? -4.694 -3.200 -9.620 1.00 95.81 118 CYS A C 1
ATOM 895 O O . CYS A 1 118 ? -3.855 -4.005 -10.010 1.00 95.81 118 CYS A O 1
ATOM 897 N N . HIS A 1 119 ? -4.614 -1.897 -9.882 1.00 95.88 119 HIS A N 1
ATOM 898 C CA . HIS A 1 119 ? -3.528 -1.321 -10.668 1.00 95.88 119 HIS A CA 1
ATOM 899 C C . HIS A 1 119 ? -2.149 -1.544 -10.023 1.00 95.88 119 HIS A C 1
ATOM 901 O O . HIS A 1 119 ? -1.204 -1.955 -10.697 1.00 95.88 119 HIS A O 1
ATOM 907 N N . ALA A 1 120 ? -2.036 -1.316 -8.713 1.00 96.12 120 ALA A N 1
ATOM 908 C CA . ALA A 1 120 ? -0.786 -1.476 -7.982 1.00 96.12 120 ALA A CA 1
ATOM 909 C C . ALA A 1 120 ? -0.286 -2.929 -8.003 1.00 96.12 120 ALA A C 1
ATOM 911 O O . ALA A 1 120 ? 0.910 -3.152 -8.168 1.00 96.12 120 ALA A O 1
ATOM 912 N N . PHE A 1 121 ? -1.183 -3.909 -7.857 1.00 96.06 121 PHE A N 1
ATOM 913 C CA . PHE A 1 121 ? -0.818 -5.324 -7.837 1.00 96.06 121 PHE A CA 1
ATOM 914 C C . PHE A 1 121 ? -0.603 -5.901 -9.241 1.00 96.06 121 PHE A C 1
ATOM 916 O O . PHE A 1 121 ? 0.435 -6.511 -9.468 1.00 96.06 121 PHE A O 1
ATOM 923 N N . ASP A 1 122 ? -1.534 -5.690 -10.177 1.00 95.06 122 ASP A N 1
ATOM 924 C CA . ASP A 1 122 ? -1.505 -6.349 -11.493 1.00 95.06 122 ASP A CA 1
ATOM 925 C C . ASP A 1 122 ? -0.562 -5.657 -12.488 1.00 95.06 122 ASP A C 1
ATOM 927 O O . ASP A 1 122 ? 0.002 -6.326 -13.349 1.00 95.06 122 ASP A O 1
ATOM 931 N N . ASN A 1 123 ? -0.371 -4.334 -12.376 1.00 93.50 123 ASN A N 1
ATOM 932 C CA . ASN A 1 123 ? 0.417 -3.566 -13.347 1.00 93.50 123 ASN A CA 1
ATOM 933 C C . ASN A 1 123 ? 1.760 -3.114 -12.764 1.00 93.50 123 ASN A C 1
ATOM 935 O O . ASN A 1 123 ? 2.816 -3.406 -13.324 1.00 93.50 123 ASN A O 1
ATOM 939 N N . CYS A 1 124 ? 1.736 -2.388 -11.640 1.00 95.25 124 CYS A N 1
ATOM 940 C CA . CYS A 1 124 ? 2.966 -1.857 -11.047 1.00 95.25 124 CYS A CA 1
ATOM 941 C C . CYS A 1 124 ? 3.813 -2.962 -10.411 1.00 95.25 124 CYS A C 1
ATOM 943 O O . CYS A 1 124 ? 5.031 -2.932 -10.544 1.00 95.25 124 CYS A O 1
ATOM 945 N N . GLY A 1 125 ? 3.179 -3.927 -9.739 1.00 95.69 125 GLY A N 1
ATOM 946 C CA . GLY A 1 125 ? 3.840 -5.026 -9.038 1.00 95.69 125 GLY A CA 1
ATOM 947 C C . GLY A 1 125 ? 4.857 -5.771 -9.907 1.00 95.69 125 GLY A C 1
ATOM 948 O O . GLY A 1 125 ? 6.034 -5.760 -9.545 1.00 95.69 125 GLY A O 1
ATOM 949 N N . PRO A 1 126 ? 4.454 -6.356 -11.053 1.00 96.56 126 PRO A N 1
ATOM 950 C CA . PRO A 1 126 ? 5.368 -7.043 -11.963 1.00 96.56 126 PRO A CA 1
ATOM 951 C C . PRO A 1 126 ? 6.524 -6.153 -12.420 1.00 96.56 126 PRO A C 1
ATOM 953 O O . PRO A 1 126 ? 7.679 -6.529 -12.260 1.00 96.56 126 PRO A O 1
ATOM 956 N N . ALA A 1 127 ? 6.233 -4.932 -12.880 1.00 96.50 127 ALA A N 1
ATOM 957 C CA . ALA A 1 127 ? 7.272 -4.003 -13.319 1.00 96.50 127 ALA A CA 1
ATOM 958 C C . ALA A 1 127 ? 8.271 -3.673 -12.198 1.00 96.50 127 ALA A C 1
ATOM 960 O O . ALA A 1 127 ? 9.465 -3.621 -12.459 1.00 96.50 127 ALA A O 1
ATOM 961 N N . ILE A 1 128 ? 7.811 -3.486 -10.954 1.00 96.06 128 ILE A N 1
ATOM 962 C CA . ILE A 1 128 ? 8.669 -3.237 -9.782 1.00 96.06 128 ILE A CA 1
ATOM 963 C C . ILE A 1 128 ? 9.581 -4.435 -9.488 1.00 96.06 128 ILE A C 1
ATOM 965 O O . ILE A 1 128 ? 10.727 -4.225 -9.096 1.00 96.06 128 ILE A O 1
ATOM 969 N N . GLN A 1 129 ? 9.109 -5.673 -9.671 1.00 96.44 129 GLN A N 1
ATOM 970 C CA . GLN A 1 129 ? 9.947 -6.860 -9.450 1.00 96.44 129 GLN A CA 1
ATOM 971 C C . GLN A 1 129 ? 11.110 -6.948 -10.447 1.00 96.44 129 GLN A C 1
ATOM 973 O O . GLN A 1 129 ? 12.173 -7.424 -10.062 1.00 96.44 129 GLN A O 1
ATOM 978 N N . GLU A 1 130 ? 10.945 -6.421 -11.663 1.00 97.75 130 GLU A N 1
ATOM 979 C CA . GLU A 1 130 ? 12.002 -6.382 -12.685 1.00 97.75 130 GLU A CA 1
ATOM 980 C C . GLU A 1 130 ? 12.987 -5.212 -12.513 1.00 97.75 130 GLU A C 1
ATOM 982 O O . GLU A 1 130 ? 13.992 -5.135 -13.212 1.00 97.75 130 GLU A O 1
ATOM 987 N N . PHE A 1 131 ? 12.768 -4.282 -11.570 1.00 95.94 131 PHE A N 1
ATOM 988 C CA . PHE A 1 131 ? 13.703 -3.161 -11.363 1.00 95.94 131 PHE A CA 1
ATOM 989 C C . PHE A 1 131 ? 15.160 -3.618 -11.156 1.00 95.94 131 PHE A C 1
ATOM 991 O O . PHE A 1 131 ? 16.051 -3.043 -11.788 1.00 95.94 131 PHE A O 1
ATOM 998 N N . PRO A 1 132 ? 15.460 -4.600 -10.279 1.00 97.44 132 PRO A N 1
ATOM 999 C CA . PRO A 1 132 ? 16.839 -4.994 -10.017 1.00 97.44 132 PRO A CA 1
ATOM 1000 C C . PRO A 1 132 ? 17.540 -5.621 -11.230 1.00 97.44 132 PRO A C 1
ATOM 1002 O O . PRO A 1 132 ? 18.697 -5.277 -11.478 1.00 97.44 132 PRO A O 1
ATOM 1005 N N . SER A 1 133 ? 16.868 -6.516 -11.971 1.00 97.69 133 SER A N 1
ATOM 1006 C CA . SER A 1 133 ? 17.412 -7.159 -13.179 1.00 97.69 133 SER A CA 1
ATOM 1007 C C . SER A 1 133 ? 17.630 -6.128 -14.276 1.00 97.69 133 SER A C 1
ATOM 1009 O O . SER A 1 133 ? 18.763 -5.967 -14.733 1.00 97.69 133 SER A O 1
ATOM 1011 N N . PHE A 1 134 ? 16.606 -5.334 -14.586 1.00 98.00 134 PHE A N 1
ATOM 1012 C CA . PHE A 1 134 ? 16.672 -4.283 -15.595 1.00 98.00 134 PHE A CA 1
ATOM 1013 C C . PHE A 1 134 ? 17.858 -3.332 -15.374 1.00 98.00 134 PHE A C 1
ATOM 1015 O O . PHE A 1 134 ? 18.635 -3.056 -16.292 1.00 98.00 134 PHE A O 1
ATOM 1022 N N . PHE A 1 135 ? 18.049 -2.826 -14.149 1.00 97.94 135 PHE A N 1
ATOM 1023 C CA . PHE A 1 135 ? 19.166 -1.918 -13.865 1.00 97.94 135 PHE A CA 1
ATOM 1024 C C . PHE A 1 135 ? 20.529 -2.618 -13.885 1.00 97.94 135 PHE A C 1
ATOM 1026 O O . PHE A 1 135 ? 21.522 -1.993 -14.257 1.00 97.94 135 PHE A O 1
ATOM 1033 N N . ALA A 1 136 ? 20.604 -3.902 -13.532 1.00 98.06 136 ALA A N 1
ATOM 1034 C CA . ALA A 1 136 ? 21.838 -4.668 -13.674 1.00 98.06 136 ALA A CA 1
ATOM 1035 C C . ALA A 1 136 ? 22.220 -4.852 -15.157 1.00 98.06 136 ALA A C 1
ATOM 1037 O O . ALA A 1 136 ? 23.375 -4.622 -15.526 1.00 98.06 136 ALA A O 1
ATOM 1038 N N . GLU A 1 137 ? 21.254 -5.205 -16.008 1.00 97.19 137 GLU A N 1
ATOM 1039 C CA . GLU A 1 137 ? 21.445 -5.424 -17.448 1.00 97.19 137 GLU A CA 1
ATOM 1040 C C . GLU A 1 137 ? 21.764 -4.136 -18.209 1.00 97.19 137 GLU A C 1
ATOM 1042 O O . GLU A 1 137 ? 22.597 -4.124 -19.115 1.00 97.19 137 GLU A O 1
ATOM 1047 N N . THR A 1 138 ? 21.160 -3.023 -17.801 1.00 96.81 138 THR A N 1
ATOM 1048 C CA . THR A 1 138 ? 21.399 -1.702 -18.395 1.00 96.81 138 THR A CA 1
ATOM 1049 C C . THR A 1 138 ? 22.599 -0.977 -17.791 1.00 96.81 138 THR A C 1
ATOM 1051 O O . THR A 1 138 ? 22.804 0.199 -18.082 1.00 96.81 138 THR A O 1
ATOM 1054 N N . HIS A 1 139 ? 23.406 -1.636 -16.953 1.00 97.31 139 HIS A N 1
ATOM 1055 C CA . HIS A 1 139 ? 24.555 -1.030 -16.268 1.00 97.31 139 HIS A CA 1
ATOM 1056 C C . HIS A 1 139 ? 24.202 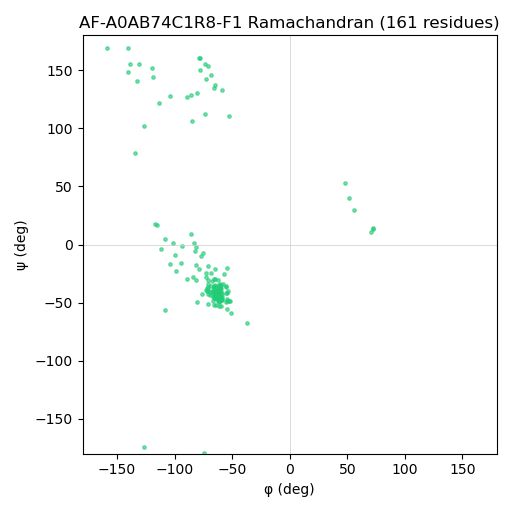0.270 -15.524 1.00 97.31 139 HIS A C 1
ATOM 1058 O O . HIS A 1 139 ? 24.966 1.241 -15.543 1.00 97.31 139 HIS A O 1
ATOM 1064 N N . TYR A 1 140 ? 23.035 0.277 -14.878 1.00 97.00 140 TYR A N 1
ATOM 1065 C CA . TYR A 1 140 ? 22.512 1.378 -14.071 1.00 97.00 140 TYR A CA 1
ATOM 1066 C C . TYR A 1 140 ? 22.414 2.713 -14.828 1.00 97.00 140 TYR A C 1
ATOM 1068 O O . TYR A 1 140 ? 22.558 3.780 -14.230 1.00 97.00 140 TYR A O 1
ATOM 1076 N N . GLN A 1 141 ? 22.208 2.667 -16.147 1.00 97.19 141 GLN A N 1
ATOM 1077 C CA . GLN A 1 141 ? 22.023 3.870 -16.955 1.00 97.19 141 GLN A CA 1
ATOM 1078 C C . GLN A 1 141 ? 20.646 4.505 -16.722 1.00 97.19 141 GLN A C 1
ATOM 1080 O O . GLN A 1 141 ? 19.683 3.848 -16.325 1.00 97.19 141 GLN A O 1
ATOM 1085 N N . GLU A 1 142 ? 20.556 5.808 -16.986 1.00 96.69 142 GLU A N 1
ATOM 1086 C CA . GLU A 1 142 ? 19.296 6.545 -16.916 1.00 96.69 142 GLU A CA 1
ATOM 1087 C C . GLU A 1 142 ? 18.300 6.041 -17.973 1.00 96.69 142 GLU A C 1
ATOM 1089 O O . GLU A 1 142 ? 18.643 5.821 -19.138 1.00 96.69 142 GLU A O 1
ATOM 1094 N N . ILE A 1 143 ? 17.036 5.896 -17.570 1.00 96.38 143 ILE A N 1
ATOM 1095 C CA . ILE A 1 143 ? 15.945 5.541 -18.478 1.00 96.38 143 ILE A CA 1
ATOM 1096 C C . ILE A 1 143 ? 15.615 6.759 -19.345 1.00 96.38 143 ILE A C 1
ATOM 1098 O O . ILE A 1 143 ? 15.088 7.758 -18.863 1.00 96.38 143 ILE A O 1
ATOM 1102 N N . THR A 1 144 ? 15.890 6.658 -20.645 1.00 96.69 144 THR A N 1
ATOM 1103 C CA . THR A 1 144 ? 15.668 7.739 -21.625 1.00 96.69 144 THR A CA 1
ATOM 1104 C C . THR A 1 144 ? 14.555 7.437 -22.633 1.00 96.69 144 THR A C 1
ATOM 1106 O O . THR A 1 144 ? 14.210 8.297 -23.443 1.00 96.69 144 THR A O 1
ATOM 1109 N N . SER A 1 145 ? 13.961 6.240 -22.580 1.00 95.00 145 SER A N 1
ATOM 1110 C CA . SER A 1 145 ? 12.854 5.820 -23.445 1.00 95.00 145 SER A CA 1
ATOM 1111 C C . SER A 1 145 ? 11.729 5.176 -22.637 1.00 95.00 145 SER A C 1
ATOM 1113 O O . SER A 1 145 ? 11.984 4.378 -21.741 1.00 95.00 145 SER A O 1
ATOM 1115 N N . ASN A 1 146 ? 10.477 5.461 -23.000 1.00 94.62 146 ASN A N 1
ATOM 1116 C CA . ASN A 1 146 ? 9.290 4.823 -22.415 1.00 94.62 146 ASN A CA 1
ATOM 1117 C C . ASN A 1 146 ? 8.971 3.437 -23.016 1.00 94.62 146 ASN A C 1
ATOM 1119 O O . ASN A 1 146 ? 8.027 2.780 -22.571 1.00 94.62 146 ASN A O 1
ATOM 1123 N N . THR A 1 147 ? 9.748 2.996 -24.008 1.00 95.69 147 THR A N 1
ATOM 1124 C CA . THR A 1 147 ? 9.727 1.633 -24.566 1.00 95.69 147 THR A CA 1
ATOM 1125 C C . THR A 1 147 ? 10.876 0.760 -24.062 1.00 95.69 147 THR A C 1
ATOM 1127 O O . THR A 1 147 ? 10.994 -0.379 -24.490 1.00 95.69 147 THR A O 1
ATOM 1130 N N . ASN A 1 148 ? 11.745 1.277 -23.188 1.00 96.12 148 ASN A N 1
ATOM 1131 C CA . ASN A 1 148 ? 12.848 0.511 -22.608 1.00 96.12 148 ASN A CA 1
ATOM 1132 C C . ASN A 1 148 ? 12.918 0.763 -21.100 1.00 96.12 148 ASN A C 1
ATOM 1134 O O . ASN A 1 148 ? 13.697 1.590 -20.622 1.00 96.12 148 ASN A O 1
ATOM 1138 N N . THR A 1 149 ? 12.026 0.098 -20.376 1.00 97.06 149 THR A N 1
ATOM 1139 C CA . THR A 1 149 ? 11.829 0.206 -18.929 1.00 97.06 149 THR A CA 1
ATOM 1140 C C . THR A 1 149 ? 11.554 -1.191 -18.351 1.00 97.06 149 THR A C 1
ATOM 1142 O O . THR A 1 149 ? 11.225 -2.099 -19.119 1.00 97.06 149 THR A O 1
ATOM 1145 N N . PRO A 1 150 ? 11.558 -1.370 -17.017 1.00 97.56 150 PRO A N 1
ATOM 1146 C CA . PRO A 1 150 ? 11.179 -2.643 -16.390 1.00 97.56 150 PRO A CA 1
ATOM 1147 C C . PRO A 1 150 ? 9.792 -3.179 -16.802 1.00 97.56 150 PRO A C 1
ATOM 1149 O O . PRO A 1 150 ? 9.515 -4.368 -16.680 1.00 97.56 150 PRO A O 1
ATOM 1152 N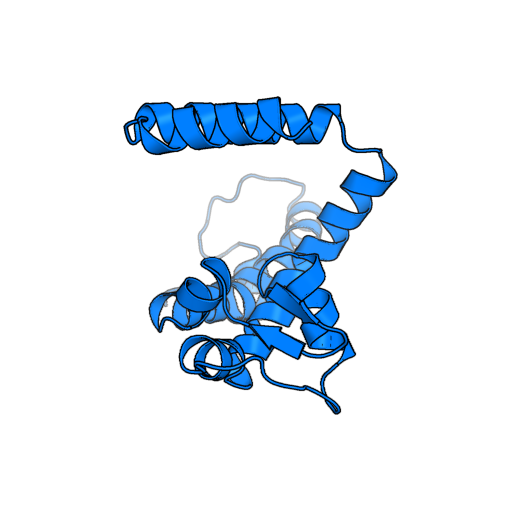 N . PHE A 1 151 ? 8.900 -2.323 -17.319 1.00 97.38 151 PHE A N 1
ATOM 1153 C CA . PHE A 1 151 ? 7.590 -2.746 -17.819 1.00 97.38 151 PHE A CA 1
ATOM 1154 C C . PHE A 1 151 ? 7.692 -3.727 -18.997 1.00 97.38 151 PHE A C 1
ATOM 1156 O O . PHE A 1 151 ? 6.950 -4.705 -19.046 1.00 97.38 151 PHE A O 1
ATOM 1163 N N . GLN A 1 152 ? 8.590 -3.475 -19.952 1.00 97.31 152 GLN A N 1
ATOM 1164 C CA . GLN A 1 152 ? 8.703 -4.308 -21.151 1.00 97.31 152 GLN A CA 1
ATOM 1165 C C . GLN A 1 152 ? 9.170 -5.727 -20.815 1.00 97.31 152 GLN A C 1
ATOM 1167 O O . GLN A 1 152 ? 8.642 -6.691 -21.370 1.00 97.31 152 GLN A O 1
ATOM 1172 N N . GLU A 1 153 ? 10.087 -5.851 -19.855 1.00 96.25 153 GLU A N 1
ATOM 1173 C CA . GLU A 1 153 ? 10.546 -7.130 -19.310 1.00 96.25 153 GLU A CA 1
ATOM 1174 C C . GLU A 1 153 ? 9.398 -7.861 -18.596 1.00 96.25 153 GLU A C 1
ATOM 1176 O O . GLU A 1 153 ? 9.044 -8.980 -18.974 1.00 96.25 153 GLU A O 1
ATOM 1181 N N . ALA A 1 154 ? 8.718 -7.177 -17.669 1.00 97.38 154 ALA A N 1
ATOM 1182 C CA . ALA A 1 154 ? 7.647 -7.758 -16.859 1.00 97.38 154 ALA A CA 1
ATOM 1183 C C . ALA A 1 154 ? 6.462 -8.290 -17.682 1.00 97.38 154 ALA A C 1
ATOM 1185 O O . ALA A 1 154 ? 5.839 -9.286 -17.312 1.00 97.38 154 ALA A O 1
ATOM 1186 N N . PHE A 1 155 ? 6.135 -7.627 -18.795 1.00 96.94 155 PHE A N 1
ATOM 1187 C CA . PHE A 1 155 ? 4.987 -7.973 -19.640 1.00 96.94 155 PHE A CA 1
ATOM 1188 C C . PHE A 1 155 ? 5.376 -8.604 -20.978 1.00 96.94 155 PHE A C 1
ATOM 1190 O O . PHE A 1 155 ? 4.492 -8.865 -21.796 1.00 96.94 155 PHE A O 1
ATOM 1197 N N . SER A 1 156 ? 6.669 -8.868 -21.202 1.00 96.44 156 SER A N 1
ATOM 1198 C CA . SER A 1 156 ? 7.190 -9.465 -22.440 1.00 96.44 156 SER A CA 1
ATOM 1199 C C . SER A 1 156 ? 6.630 -8.779 -23.696 1.00 96.44 156 SER A C 1
ATOM 1201 O O . SER A 1 156 ? 6.040 -9.420 -24.569 1.00 96.44 156 SER A O 1
ATOM 1203 N N . THR A 1 157 ? 6.757 -7.453 -23.755 1.00 96.19 157 THR A N 1
ATOM 1204 C CA . THR A 1 157 ? 6.145 -6.615 -24.796 1.00 96.19 157 THR A CA 1
ATOM 1205 C C . THR A 1 157 ? 7.081 -5.500 -25.241 1.00 96.19 157 THR A C 1
ATOM 1207 O O . THR A 1 157 ? 7.821 -4.959 -24.430 1.00 96.19 157 THR A O 1
ATOM 1210 N N . ASP A 1 158 ? 6.983 -5.101 -26.510 1.00 95.81 158 ASP A N 1
ATOM 1211 C CA . ASP A 1 158 ? 7.686 -3.930 -27.059 1.00 95.81 158 ASP A CA 1
ATOM 1212 C C . ASP A 1 158 ? 6.819 -2.653 -27.023 1.00 95.81 158 ASP A C 1
ATOM 1214 O O . ASP A 1 158 ? 7.240 -1.574 -27.449 1.00 95.81 158 ASP A O 1
ATOM 1218 N N . LEU A 1 159 ? 5.573 -2.762 -26.548 1.00 95.88 159 LEU A N 1
ATOM 1219 C CA . LEU A 1 159 ? 4.641 -1.640 -26.456 1.00 95.88 159 LEU A CA 1
ATOM 1220 C C . LEU A 1 159 ? 4.932 -0.753 -25.236 1.00 95.88 159 LEU A C 1
ATOM 1222 O O . LEU A 1 159 ? 5.550 -1.163 -24.252 1.00 95.88 159 LEU A O 1
ATOM 1226 N N . THR A 1 160 ? 4.435 0.485 -25.280 1.00 94.88 160 THR A N 1
ATOM 1227 C CA . THR A 1 160 ? 4.394 1.345 -24.086 1.00 94.88 160 THR A CA 1
ATOM 1228 C C . THR A 1 160 ? 3.241 0.941 -23.164 1.00 94.88 160 THR A C 1
ATOM 1230 O O . THR A 1 160 ? 2.265 0.346 -23.612 1.00 94.88 160 THR A O 1
ATOM 1233 N N . CYS A 1 161 ? 3.311 1.337 -21.891 1.00 92.56 161 CYS A N 1
ATOM 1234 C CA . CYS A 1 161 ? 2.286 1.039 -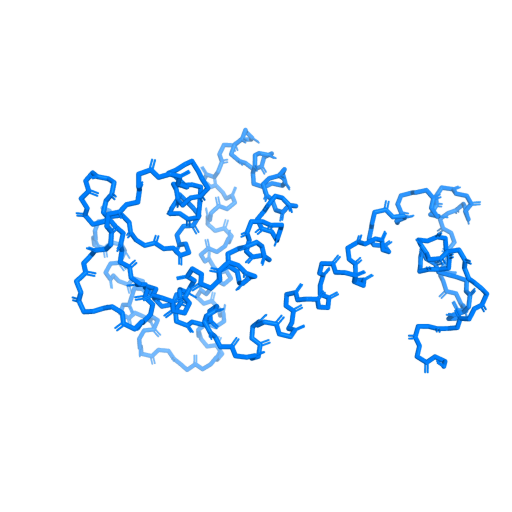20.879 1.00 92.56 161 CYS A CA 1
ATOM 1235 C C . CYS A 1 161 ? 0.864 1.535 -21.242 1.00 92.56 161 CYS A C 1
ATOM 1237 O O . CYS A 1 161 ? -0.119 0.962 -20.782 1.00 92.56 161 CYS A O 1
ATOM 1239 N N . PHE A 1 162 ? 0.742 2.573 -22.078 1.00 90.00 162 PHE A N 1
ATOM 1240 C CA . PHE A 1 162 ? -0.542 3.180 -22.467 1.00 90.00 162 PHE A CA 1
ATOM 1241 C C . PHE A 1 162 ? -0.871 3.035 -23.965 1.00 90.00 162 PHE A C 1
ATOM 1243 O O . PHE A 1 162 ? -1.682 3.810 -24.474 1.00 90.00 162 PHE A O 1
ATOM 1250 N N . ALA A 1 163 ? -0.192 2.125 -24.674 1.00 62.31 163 ALA A N 1
ATOM 1251 C CA . ALA A 1 163 ? -0.353 1.935 -26.119 1.00 62.31 163 ALA A CA 1
ATOM 1252 C C . ALA A 1 163 ? -1.716 1.342 -26.512 1.00 62.31 163 ALA A C 1
ATOM 1254 O O . ALA A 1 163 ? -2.250 0.509 -25.746 1.00 62.31 163 ALA A O 1
#

Secondary structure (DSSP, 8-state):
-HHHHHHHHHHHHH--HHHHHHHHHHHHHHHHHH--HHHHHHHHHHHHHHHHHHHHHHHTTHHHHHHH-SSPEE-SSSHHHHHHHHHTTSSEEEETTEEE--HHHHHHTSHHHHHHHHHIIIIIHHHHHTHHHHHHHTTT-----TTSSHHHHHHT-SS-TT-

Mean predicted aligned error: 5.13 Å

Foldseek 3Di:
DVVVVVVLVVQCVPDDPVSVVVSVVVVVVVCVVPADPVRVVVVVVCVLVVLVLLLVCQVVCVLVVQVPDPFWDADDPCQVSVVSCCVVVLWPDPDVRTIHGDPNSPVSNDPVVNVVSCCCVVQVVLLVVQVVVLCVVVVNDDDPDQQRGSRCVSVVDSDGPVD